Protein AF-A0A3S1X7C2-F1 (afdb_monomer)

Mean predicted aligned error: 8.12 Å

Solvent-accessible surface area (backbone atoms only — not comparable to full-atom values): 8638 Å² total; per-residue (Å²): 140,88,86,88,8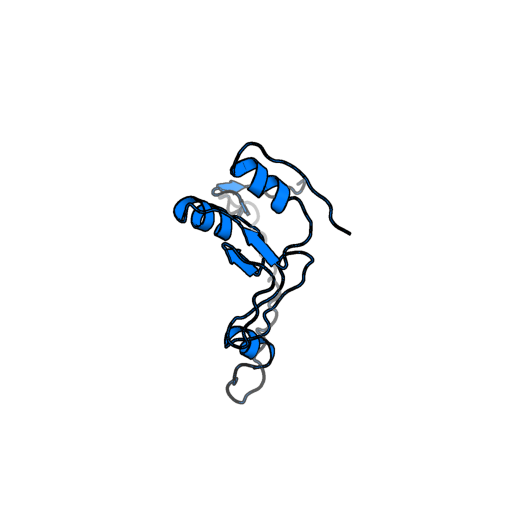2,86,70,91,50,71,67,53,44,45,51,59,74,49,72,52,71,55,14,42,70,48,64,43,80,59,94,48,63,68,59,41,64,60,49,51,81,66,45,62,40,44,34,72,34,74,72,48,74,94,82,82,52,72,70,52,53,39,35,25,26,72,76,47,43,74,69,42,46,38,28,74,67,20,49,57,78,78,54,77,83,86,68,74,94,66,81,84,82,69,81,78,86,78,73,84,72,88,72,83,79,68,83,79,68,95,63,91,80,80,84,64,45,79,58,94,92,38,79,37,76,75,91,68,87,127

pLDDT: mean 90.77, std 11.16, range [56.97, 98.44]

Radius of gyration: 25.4 Å; Cα contacts (8 Å, |Δi|>4): 135; chains: 1; bounding box: 43×71×48 Å

Structure (mmCIF, N/CA/C/O backbone):
data_AF-A0A3S1X7C2-F1
#
_entry.id   AF-A0A3S1X7C2-F1
#
loop_
_atom_site.group_PDB
_atom_site.id
_atom_site.type_symbol
_atom_site.label_atom_id
_atom_site.label_alt_id
_atom_site.label_comp_id
_atom_site.label_asym_id
_atom_site.label_entity_id
_atom_site.label_seq_id
_atom_site.pdbx_PDB_ins_code
_atom_site.Cartn_x
_atom_site.Cartn_y
_atom_site.Cartn_z
_atom_site.occupancy
_atom_site.B_iso_or_equiv
_atom_site.auth_seq_id
_atom_site.auth_comp_id
_atom_site.auth_asym_id
_atom_site.auth_atom_id
_atom_site.pdbx_PDB_model_num
ATOM 1 N N . VAL A 1 1 ? 6.022 -17.154 15.974 1.00 89.31 1 VAL A N 1
ATOM 2 C CA . VAL A 1 1 ? 5.391 -16.402 17.087 1.00 89.31 1 VAL A CA 1
ATOM 3 C C . VAL A 1 1 ? 4.288 -15.546 16.490 1.00 89.31 1 VAL A C 1
ATOM 5 O O . VAL A 1 1 ? 4.513 -15.006 15.416 1.00 89.31 1 VAL A O 1
ATOM 8 N N . LEU A 1 2 ? 3.119 -15.469 17.125 1.00 96.38 2 LEU A N 1
ATOM 9 C CA . LEU A 1 2 ? 1.991 -14.642 16.682 1.00 96.38 2 LEU A CA 1
ATOM 10 C C . LEU A 1 2 ? 1.568 -13.719 17.828 1.00 96.38 2 LEU A C 1
ATOM 12 O O . LEU A 1 2 ? 1.631 -14.125 18.987 1.00 96.38 2 LEU A O 1
ATOM 16 N N . ALA A 1 3 ? 1.140 -12.503 17.494 1.00 97.44 3 ALA A N 1
ATOM 17 C CA . ALA A 1 3 ? 0.522 -11.561 18.420 1.00 97.44 3 ALA A CA 1
ATOM 18 C C . ALA A 1 3 ? -0.906 -11.279 17.947 1.00 97.44 3 ALA A C 1
ATOM 20 O O . ALA A 1 3 ? -1.150 -11.163 16.747 1.00 97.44 3 ALA A O 1
ATOM 21 N N . THR A 1 4 ? -1.847 -11.192 18.883 1.00 97.38 4 THR A N 1
ATOM 22 C CA . THR A 1 4 ? -3.274 -11.043 18.582 1.00 97.38 4 THR A CA 1
ATOM 23 C C . THR A 1 4 ? -3.855 -9.862 19.337 1.00 97.38 4 THR A C 1
ATOM 25 O O . THR A 1 4 ? -3.572 -9.687 20.522 1.00 97.38 4 THR A O 1
ATOM 28 N N . MET A 1 5 ? -4.711 -9.094 18.671 1.00 97.62 5 MET A N 1
ATOM 29 C CA . MET A 1 5 ? -5.501 -8.017 19.261 1.00 97.62 5 MET A CA 1
ATOM 30 C C . MET A 1 5 ? -6.931 -8.110 18.733 1.00 97.62 5 MET A C 1
ATOM 32 O O . MET A 1 5 ? -7.152 -8.505 17.589 1.00 97.62 5 MET A O 1
ATOM 36 N N . THR A 1 6 ? -7.897 -7.765 19.576 1.00 98.44 6 THR A N 1
ATOM 37 C CA . THR A 1 6 ? -9.310 -7.673 19.197 1.00 98.44 6 THR A CA 1
ATOM 38 C C . THR A 1 6 ? -9.661 -6.242 18.812 1.00 98.44 6 THR A C 1
ATOM 40 O O . THR A 1 6 ? -9.052 -5.308 19.324 1.00 98.44 6 THR A O 1
ATOM 43 N N . PHE A 1 7 ? -10.697 -6.080 18.001 1.00 98.44 7 PHE A N 1
ATOM 44 C CA . PHE A 1 7 ? -11.333 -4.803 17.683 1.00 98.44 7 PHE A CA 1
ATOM 45 C C . PHE A 1 7 ? -12.854 -4.972 17.780 1.00 98.44 7 PHE A C 1
ATOM 47 O O . PHE A 1 7 ? -13.361 -6.098 17.767 1.00 98.44 7 PHE A O 1
ATOM 54 N N . ARG A 1 8 ? -13.592 -3.870 17.901 1.00 98.25 8 ARG A N 1
ATOM 55 C CA . ARG A 1 8 ? -15.053 -3.860 18.076 1.00 98.25 8 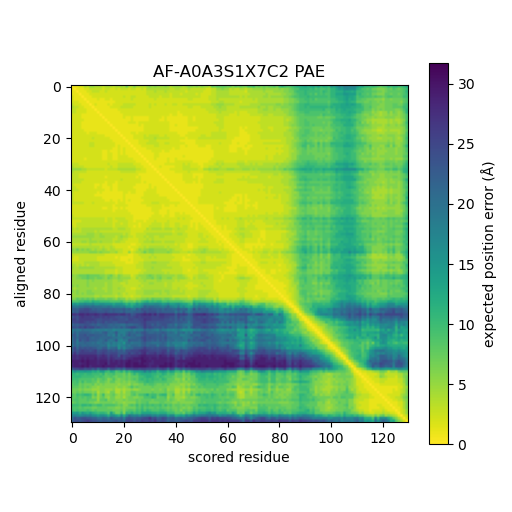ARG A CA 1
ATOM 56 C C . ARG A 1 8 ? -15.794 -3.438 16.817 1.00 98.25 8 ARG A C 1
ATOM 58 O O . ARG A 1 8 ? -16.925 -3.865 16.610 1.00 98.25 8 ARG A O 1
ATOM 65 N N . ASN A 1 9 ? -15.176 -2.594 15.999 1.00 97.50 9 ASN A N 1
ATOM 66 C CA . ASN A 1 9 ? -15.736 -2.120 14.740 1.00 97.50 9 ASN A CA 1
ATOM 67 C C . ASN A 1 9 ? -14.664 -2.059 13.644 1.00 97.50 9 ASN A C 1
ATOM 69 O O . ASN A 1 9 ? -13.469 -2.244 13.888 1.00 97.50 9 ASN A O 1
ATOM 73 N N . THR A 1 10 ? -15.123 -1.851 12.417 1.00 97.12 10 THR A N 1
ATOM 74 C CA . THR A 1 10 ? -14.287 -1.866 11.218 1.00 97.12 10 THR A CA 1
ATOM 75 C C . THR A 1 10 ? -13.275 -0.722 11.218 1.00 97.12 10 THR A C 1
ATOM 77 O O . THR A 1 10 ? -12.131 -0.906 10.805 1.00 97.12 10 THR A O 1
ATOM 80 N N . GLU A 1 11 ? -13.674 0.447 11.708 1.00 97.81 11 GLU A N 1
ATOM 81 C CA . GLU A 1 11 ? -12.850 1.652 11.764 1.00 97.81 11 GLU A CA 1
ATOM 82 C C . GLU A 1 11 ? -11.663 1.467 12.720 1.00 97.81 11 GLU A C 1
ATOM 84 O O . GLU A 1 11 ? -10.525 1.758 12.355 1.00 97.81 11 GLU A O 1
ATOM 89 N N . GLU A 1 12 ? -11.906 0.888 13.898 1.00 98.31 12 GLU A N 1
ATOM 90 C CA . GLU A 1 12 ? -10.879 0.516 14.876 1.00 98.31 12 GLU A CA 1
ATOM 91 C C . GLU A 1 12 ? -9.917 -0.526 14.291 1.00 98.31 12 GLU A C 1
ATOM 93 O O . GLU A 1 12 ? -8.706 -0.416 14.467 1.00 98.31 12 GLU A O 1
ATOM 98 N N . ALA A 1 13 ? -10.423 -1.511 13.540 1.00 98.12 13 ALA A N 1
ATOM 99 C CA . ALA A 1 13 ? -9.573 -2.499 12.875 1.00 98.12 13 ALA A CA 1
ATOM 100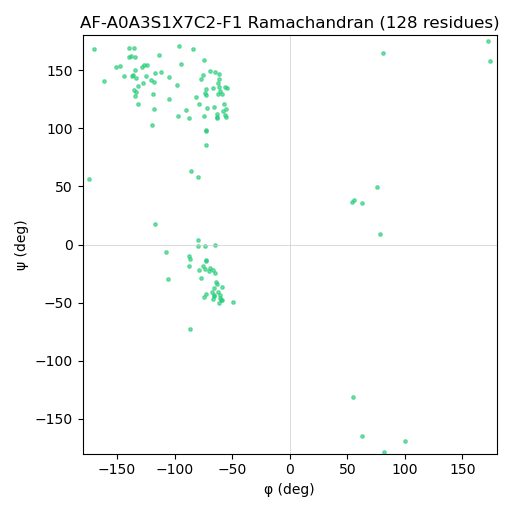 C C . ALA A 1 13 ? -8.607 -1.842 11.874 1.00 98.12 13 ALA A C 1
ATOM 102 O O . ALA A 1 13 ? -7.422 -2.182 11.836 1.00 98.12 13 ALA A O 1
ATOM 103 N N . ILE A 1 14 ? -9.104 -0.885 11.082 1.00 98.25 14 ILE A N 1
ATOM 104 C CA . ILE A 1 14 ? -8.307 -0.123 10.111 1.00 98.25 14 ILE A CA 1
ATOM 105 C C . ILE A 1 14 ? -7.279 0.754 10.832 1.00 98.25 14 ILE A C 1
ATOM 107 O O . ILE A 1 14 ? -6.123 0.813 10.405 1.00 98.25 14 ILE A O 1
ATOM 111 N N . GLU A 1 15 ? -7.673 1.427 11.914 1.00 98.38 15 GLU A N 1
ATOM 112 C CA . GLU A 1 15 ? -6.774 2.257 12.717 1.00 98.38 15 GLU A CA 1
ATOM 113 C C . GLU A 1 15 ? -5.637 1.420 13.312 1.00 98.38 15 GLU A C 1
ATOM 115 O O . GLU A 1 15 ? -4.465 1.743 13.104 1.00 98.38 15 GLU A O 1
ATOM 120 N N . LEU A 1 16 ? -5.966 0.301 13.963 1.00 98.25 16 LEU A N 1
ATOM 121 C CA . LEU A 1 16 ? -4.988 -0.616 14.550 1.00 98.25 16 LEU A CA 1
ATOM 122 C C . LEU A 1 16 ? -4.042 -1.197 13.497 1.00 98.25 16 LEU A C 1
ATOM 124 O O . LEU A 1 16 ? -2.827 -1.192 13.697 1.00 98.25 16 LEU A O 1
ATOM 128 N N . ALA A 1 17 ? -4.572 -1.653 12.359 1.00 97.94 17 ALA A N 1
ATOM 129 C CA . ALA A 1 17 ? -3.758 -2.203 11.275 1.00 97.94 17 ALA A CA 1
ATOM 130 C C . ALA A 1 17 ? -2.794 -1.163 10.680 1.00 97.94 17 ALA A C 1
ATOM 132 O O . ALA A 1 17 ? -1.676 -1.499 10.289 1.00 97.94 17 ALA A O 1
ATOM 133 N N . ASN A 1 18 ? -3.207 0.106 10.634 1.00 98.25 18 ASN A N 1
ATOM 134 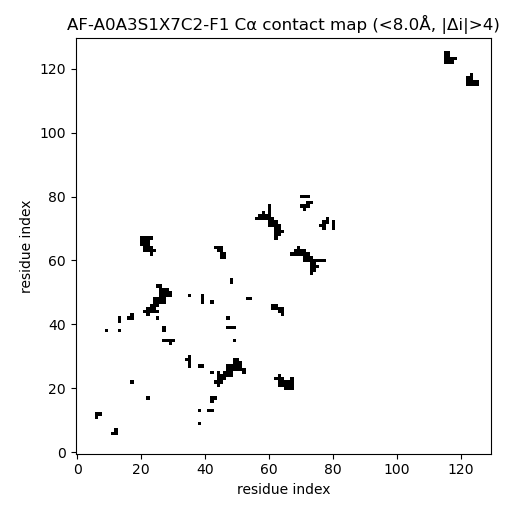C CA . ASN A 1 18 ? -2.403 1.206 10.113 1.00 98.25 18 ASN A CA 1
ATOM 135 C C . ASN A 1 18 ? -1.481 1.847 11.161 1.00 98.25 18 ASN A C 1
ATOM 137 O O . ASN A 1 18 ? -0.627 2.655 10.775 1.00 98.25 18 ASN A O 1
ATOM 141 N N . ASN A 1 19 ? -1.616 1.509 12.448 1.00 98.12 19 ASN A N 1
ATOM 142 C CA . ASN A 1 19 ? -0.804 2.044 13.542 1.00 98.12 19 ASN A CA 1
ATOM 143 C C . ASN A 1 19 ? 0.569 1.356 13.631 1.00 98.12 19 ASN A C 1
ATOM 145 O O . ASN A 1 19 ? 0.953 0.735 14.621 1.00 98.12 19 ASN A O 1
ATOM 149 N N . THR A 1 20 ? 1.314 1.439 12.537 1.00 97.94 20 THR A N 1
ATOM 150 C CA . THR A 1 20 ? 2.662 0.900 12.398 1.00 97.94 20 THR A CA 1
ATOM 151 C C . THR A 1 20 ? 3.439 1.739 11.396 1.00 97.94 20 THR A C 1
ATOM 153 O O . THR A 1 20 ? 2.877 2.341 10.483 1.00 97.94 20 THR A O 1
ATOM 156 N N . ARG A 1 21 ? 4.761 1.779 11.534 1.00 98.19 21 ARG A N 1
ATOM 157 C CA . ARG A 1 21 ? 5.630 2.457 10.560 1.00 98.19 21 ARG A CA 1
ATOM 158 C C . ARG A 1 21 ? 5.757 1.684 9.244 1.00 98.19 21 ARG A C 1
ATOM 160 O O . ARG A 1 21 ? 6.216 2.238 8.251 1.00 98.19 21 ARG A O 1
ATOM 167 N N . TYR A 1 22 ? 5.336 0.423 9.238 1.00 98.38 22 TYR A N 1
ATOM 168 C CA . TYR A 1 22 ? 5.439 -0.492 8.106 1.00 98.38 22 TYR A CA 1
ATOM 169 C C . TYR A 1 22 ? 4.150 -0.537 7.275 1.00 98.38 22 TYR A C 1
ATOM 171 O O . TYR A 1 22 ? 3.123 0.017 7.662 1.00 98.38 22 TYR A O 1
ATOM 179 N N . GLY A 1 23 ? 4.214 -1.192 6.117 1.00 97.81 23 GLY A N 1
ATOM 180 C CA . GLY A 1 23 ? 3.097 -1.308 5.183 1.00 97.81 23 GLY A CA 1
ATOM 181 C C . GLY A 1 23 ? 3.412 -2.227 4.005 1.00 97.81 23 GLY A C 1
ATOM 182 O O . GLY A 1 23 ? 3.353 -1.795 2.860 1.00 97.81 23 GLY A O 1
ATOM 183 N N . LEU A 1 24 ? 3.791 -3.482 4.258 1.00 98.00 24 LEU A N 1
ATOM 184 C CA . LEU A 1 24 ? 4.149 -4.424 3.190 1.00 98.00 24 LEU A CA 1
ATOM 185 C C . LEU A 1 24 ? 2.919 -5.152 2.635 1.00 98.00 24 LEU A C 1
ATOM 187 O O . LEU A 1 24 ? 2.456 -4.846 1.539 1.00 98.00 24 LEU A O 1
ATOM 191 N N . ALA A 1 25 ? 2.367 -6.077 3.416 1.00 98.06 25 ALA A N 1
ATOM 192 C CA . ALA A 1 25 ? 1.206 -6.868 3.043 1.00 98.06 25 ALA A CA 1
ATOM 193 C C . ALA A 1 25 ? 0.197 -6.930 4.194 1.00 98.06 25 ALA A C 1
ATOM 195 O O . ALA A 1 25 ? 0.580 -6.891 5.365 1.00 98.06 25 ALA A O 1
ATOM 196 N N . ALA A 1 26 ? -1.081 -7.048 3.854 1.00 98.25 26 ALA A N 1
ATOM 197 C CA . ALA A 1 26 ? -2.170 -7.247 4.797 1.00 98.25 26 ALA A CA 1
ATOM 198 C C . ALA A 1 26 ? -3.163 -8.291 4.275 1.00 98.25 26 ALA A C 1
ATOM 200 O O . ALA A 1 26 ? -3.200 -8.613 3.087 1.00 98.25 26 ALA A O 1
ATOM 201 N N . SER A 1 27 ? -3.982 -8.822 5.176 1.00 98.25 27 SER A N 1
ATOM 202 C CA . SER A 1 27 ? -5.000 -9.818 4.860 1.00 98.25 27 SER A CA 1
ATOM 203 C C . SER A 1 27 ? -6.302 -9.454 5.568 1.00 98.25 27 SER A C 1
ATOM 205 O O . SER A 1 27 ? -6.290 -9.112 6.751 1.00 98.25 27 SER A O 1
ATOM 207 N N . VAL A 1 28 ? -7.413 -9.502 4.836 1.00 98.12 28 VAL A N 1
ATOM 208 C CA . VAL A 1 28 ? -8.763 -9.206 5.328 1.00 98.12 28 VAL A CA 1
ATOM 209 C C . VAL A 1 28 ? -9.618 -10.452 5.166 1.00 98.12 28 VAL A C 1
ATOM 211 O O . VAL A 1 28 ? -9.680 -11.022 4.079 1.00 98.12 28 VAL A O 1
ATOM 214 N N . TRP A 1 29 ? -10.304 -10.852 6.233 1.00 98.19 29 TRP A N 1
ATOM 215 C CA . TRP A 1 29 ? -11.184 -12.019 6.240 1.00 98.19 29 TRP A CA 1
ATOM 216 C C . TRP A 1 29 ? -12.615 -11.587 6.535 1.00 98.19 29 TRP A C 1
ATOM 218 O O . TRP A 1 29 ? -12.900 -11.041 7.600 1.00 98.19 29 TRP A O 1
ATOM 228 N N . SER A 1 30 ? -13.512 -11.802 5.578 1.00 98.00 30 SER A N 1
ATOM 229 C CA . SER A 1 30 ? -14.946 -11.572 5.733 1.00 98.00 30 SER A CA 1
ATOM 230 C C . SER A 1 30 ? -15.721 -12.332 4.661 1.00 98.00 30 SER A C 1
ATOM 232 O O . SER A 1 30 ? -15.331 -12.348 3.494 1.00 98.00 30 SER A O 1
ATOM 234 N N . GLU A 1 31 ? -16.861 -12.908 5.034 1.00 98.12 31 GLU A N 1
ATOM 235 C CA . GLU A 1 31 ? -17.815 -13.477 4.072 1.00 98.12 31 GLU A CA 1
ATOM 236 C C . GLU A 1 31 ? -18.616 -12.387 3.339 1.00 98.12 31 GLU A C 1
ATOM 238 O O . GLU A 1 31 ? -19.174 -12.626 2.269 1.00 98.12 31 GLU A O 1
ATOM 243 N N . ASN A 1 32 ? -18.650 -11.164 3.880 1.00 98.00 32 ASN A N 1
ATOM 244 C CA . ASN A 1 32 ? -19.305 -10.035 3.237 1.00 98.00 32 ASN A CA 1
ATOM 245 C C . ASN A 1 32 ? -18.329 -9.322 2.292 1.00 98.00 32 ASN A C 1
ATOM 247 O O . ASN A 1 32 ? -17.427 -8.600 2.723 1.00 98.00 32 ASN A O 1
ATOM 251 N N . VAL A 1 33 ? -18.564 -9.477 0.989 1.00 95.00 33 VAL A N 1
ATOM 252 C CA . VAL A 1 33 ? -17.741 -8.865 -0.064 1.00 95.00 33 VAL A CA 1
ATOM 253 C C . VAL A 1 33 ? -17.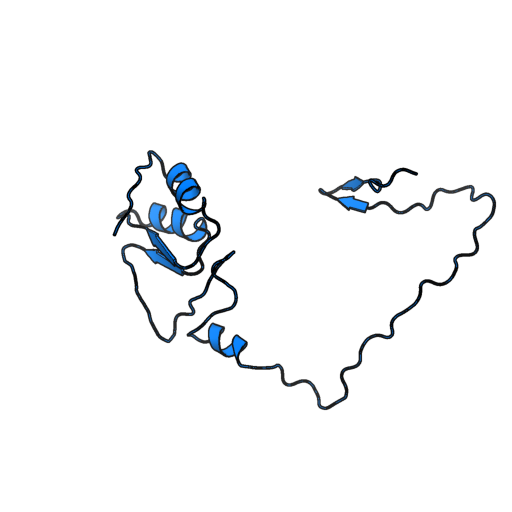681 -7.338 0.029 1.00 95.00 33 VAL A C 1
ATOM 255 O O . VAL A 1 33 ? -16.618 -6.759 -0.184 1.00 95.00 33 VAL A O 1
ATOM 258 N N . ASN A 1 34 ? -18.778 -6.676 0.411 1.00 97.75 34 ASN A N 1
ATOM 259 C CA . ASN A 1 34 ? -18.803 -5.219 0.539 1.00 97.75 34 ASN A CA 1
ATOM 260 C C . ASN A 1 34 ? -17.907 -4.764 1.687 1.00 97.75 34 ASN A C 1
ATOM 262 O O . ASN A 1 34 ? -17.178 -3.790 1.542 1.00 97.75 34 ASN A O 1
ATOM 266 N N . LEU A 1 35 ? -17.924 -5.490 2.808 1.00 97.88 35 LEU A N 1
ATOM 267 C CA . LEU A 1 35 ? -17.075 -5.175 3.951 1.00 97.88 35 LEU A CA 1
ATOM 268 C C . LEU A 1 35 ? -15.597 -5.394 3.614 1.00 97.88 35 LEU A C 1
ATOM 270 O O . LEU A 1 35 ? -14.775 -4.513 3.862 1.00 97.88 35 LEU A O 1
ATOM 274 N N . ALA A 1 36 ? -15.261 -6.529 2.998 1.00 98.00 36 ALA A N 1
ATOM 275 C CA . ALA A 1 36 ? -13.886 -6.823 2.605 1.00 98.00 36 ALA A CA 1
ATOM 276 C C . ALA A 1 36 ? -13.326 -5.769 1.634 1.00 98.00 36 ALA A C 1
ATOM 278 O O . ALA A 1 36 ? -12.236 -5.239 1.857 1.00 98.00 36 ALA A O 1
ATOM 279 N N . LEU A 1 37 ? -14.092 -5.419 0.596 1.00 97.19 37 LEU A N 1
ATOM 280 C CA . LEU A 1 37 ? -13.697 -4.415 -0.396 1.00 97.19 37 LEU A CA 1
ATOM 281 C C . LEU A 1 37 ? -13.767 -2.978 0.137 1.00 97.19 37 LEU A C 1
ATOM 283 O O . LEU A 1 37 ? -13.086 -2.110 -0.398 1.00 97.19 37 LEU A O 1
ATOM 287 N N . HIS A 1 38 ? -14.538 -2.717 1.195 1.00 97.12 38 HIS A N 1
ATOM 288 C CA . HIS A 1 38 ? -14.519 -1.437 1.899 1.00 97.12 38 HIS A CA 1
ATOM 289 C C . HIS A 1 38 ? -13.239 -1.269 2.729 1.00 97.12 38 HIS A C 1
ATOM 291 O O . HIS A 1 38 ? -12.636 -0.197 2.720 1.00 97.12 38 HIS A O 1
ATOM 297 N N . VAL A 1 39 ? -12.800 -2.324 3.422 1.00 98.19 39 VAL A N 1
ATOM 298 C CA . VAL A 1 39 ? -11.605 -2.300 4.283 1.00 98.19 39 VAL A CA 1
ATOM 299 C C . VAL A 1 39 ? -10.315 -2.302 3.469 1.00 98.19 39 VAL A C 1
ATOM 301 O O . VAL A 1 39 ? -9.410 -1.521 3.760 1.00 98.19 39 VAL A O 1
ATOM 304 N N . ALA A 1 40 ? -10.226 -3.150 2.441 1.00 98.06 40 ALA A N 1
ATOM 305 C CA . ALA A 1 40 ? -8.999 -3.360 1.676 1.00 98.06 40 ALA A CA 1
ATOM 306 C C . ALA A 1 40 ? -8.293 -2.067 1.198 1.00 98.06 40 ALA A C 1
ATOM 308 O O . ALA A 1 40 ? -7.101 -1.930 1.473 1.00 98.06 40 ALA A O 1
ATOM 309 N N . PRO A 1 41 ? -8.966 -1.082 0.564 1.00 97.81 41 PRO A N 1
ATOM 310 C CA . PRO A 1 41 ? -8.313 0.149 0.104 1.00 97.81 41 PRO A CA 1
ATOM 311 C C . PRO A 1 41 ? -7.923 1.116 1.235 1.00 97.81 41 PRO A C 1
ATOM 313 O O . PRO A 1 41 ? -7.174 2.070 1.008 1.00 97.81 41 PRO A O 1
ATOM 316 N N . GLN A 1 42 ? -8.434 0.916 2.452 1.00 98.25 42 GLN A N 1
ATOM 317 C CA . GLN A 1 42 ? -8.137 1.773 3.603 1.00 98.25 42 GLN A CA 1
ATOM 318 C C . GLN A 1 42 ? -6.877 1.326 4.357 1.00 98.25 42 GLN A C 1
ATOM 320 O O . GLN A 1 42 ? -6.265 2.131 5.070 1.00 98.25 42 GLN A O 1
ATOM 325 N N . LEU A 1 43 ? -6.446 0.079 4.161 1.00 98.12 43 LEU A N 1
ATOM 326 C CA . LEU A 1 43 ? -5.193 -0.439 4.701 1.00 98.12 43 LEU A CA 1
ATOM 327 C C . LEU A 1 43 ? -3.996 0.156 3.948 1.00 98.12 43 LEU A C 1
ATOM 329 O O . LEU A 1 43 ? -3.919 0.127 2.721 1.00 98.12 43 LEU A O 1
ATOM 333 N N . LYS A 1 44 ? -3.032 0.705 4.687 1.00 97.94 44 LYS A N 1
ATOM 334 C CA . LYS A 1 44 ? -1.809 1.318 4.152 1.00 97.94 44 LYS A CA 1
ATOM 335 C C . LYS A 1 44 ? -0.731 0.257 3.939 1.00 97.94 44 LYS A C 1
ATOM 337 O O . LYS A 1 44 ? 0.323 0.296 4.567 1.00 97.94 44 LYS A O 1
ATOM 342 N N . ALA A 1 45 ? -1.019 -0.683 3.045 1.00 98.19 45 ALA A N 1
ATOM 343 C CA . ALA A 1 45 ? -0.120 -1.757 2.640 1.00 98.19 45 ALA A CA 1
ATOM 344 C C . ALA A 1 45 ? 0.041 -1.781 1.116 1.00 98.19 45 ALA A C 1
ATOM 346 O O . ALA A 1 45 ? -0.837 -1.325 0.383 1.00 98.19 45 ALA A O 1
ATOM 347 N N . GLY A 1 46 ? 1.163 -2.308 0.628 1.00 97.06 46 GLY A N 1
ATOM 348 C CA . GLY A 1 46 ? 1.373 -2.453 -0.809 1.00 97.06 46 GLY A CA 1
ATOM 349 C C . GLY A 1 46 ? 0.648 -3.646 -1.432 1.00 97.06 46 GLY A C 1
ATOM 350 O O . GLY A 1 46 ? 0.373 -3.606 -2.629 1.00 97.06 46 GLY A O 1
ATOM 351 N N . VAL A 1 47 ? 0.299 -4.657 -0.630 1.00 97.88 47 VAL A N 1
ATOM 352 C CA . VAL A 1 47 ? -0.518 -5.814 -1.029 1.00 97.88 47 VAL A CA 1
ATOM 353 C C . VAL A 1 47 ? -1.616 -6.053 0.004 1.00 97.88 47 VAL A C 1
ATOM 355 O O . VAL A 1 47 ? -1.356 -6.030 1.206 1.00 97.88 47 VAL A O 1
ATOM 358 N N . VAL A 1 48 ? -2.840 -6.320 -0.452 1.00 98.19 48 VAL A N 1
ATOM 359 C CA . VAL A 1 48 ? -3.951 -6.725 0.416 1.00 98.19 48 VAL A CA 1
ATOM 360 C C . VAL A 1 48 ? -4.632 -7.952 -0.173 1.00 98.19 48 VAL A C 1
ATOM 362 O O . VAL A 1 48 ? -5.143 -7.903 -1.290 1.00 98.19 48 VAL A O 1
ATOM 365 N N . TRP A 1 49 ? -4.658 -9.045 0.586 1.00 98.31 49 TRP A N 1
ATOM 366 C CA . TRP A 1 49 ? -5.375 -10.263 0.214 1.00 98.31 49 TRP A CA 1
ATOM 367 C C . TRP A 1 49 ? -6.741 -10.318 0.897 1.00 98.31 49 TRP A C 1
ATOM 369 O O . TRP A 1 49 ? -6.860 -10.029 2.087 1.00 98.31 49 TRP A O 1
ATOM 379 N N . VAL A 1 50 ? -7.768 -10.727 0.157 1.00 98.00 50 VAL A N 1
ATOM 380 C CA . VAL A 1 50 ? -9.115 -10.960 0.694 1.00 98.00 50 VAL A CA 1
ATOM 381 C C . VAL A 1 50 ? -9.343 -12.462 0.810 1.00 98.00 50 VAL A C 1
ATOM 383 O O . VAL A 1 50 ? -9.189 -13.179 -0.175 1.00 98.00 50 VAL A O 1
ATOM 386 N N . ASN A 1 51 ? -9.712 -12.930 2.004 1.00 97.94 51 ASN A N 1
ATOM 387 C CA . ASN A 1 51 ? -9.971 -14.339 2.327 1.00 97.94 51 ASN A CA 1
ATOM 388 C C . ASN A 1 51 ? -8.804 -15.279 1.971 1.00 97.94 51 ASN A C 1
ATOM 390 O O . ASN A 1 51 ? -8.994 -16.413 1.534 1.00 97.94 51 ASN A O 1
ATOM 394 N N . GLY A 1 52 ? -7.582 -14.787 2.166 1.00 97.81 52 GLY A N 1
ATOM 395 C CA . GLY A 1 52 ? -6.342 -15.505 1.905 1.00 97.81 52 GLY A CA 1
ATOM 396 C C . GLY A 1 52 ? -5.140 -14.746 2.456 1.00 97.81 52 GLY A C 1
ATOM 397 O O . GLY A 1 52 ? -5.247 -13.584 2.847 1.00 97.81 52 GLY A O 1
ATOM 398 N N . THR A 1 53 ? -3.981 -15.395 2.505 1.00 98.06 53 THR A N 1
ATOM 399 C CA . THR A 1 53 ? -2.709 -14.761 2.877 1.00 98.06 53 THR A CA 1
ATOM 400 C C . THR A 1 53 ? -1.560 -15.413 2.114 1.00 98.06 53 THR A C 1
ATOM 402 O O . THR A 1 53 ? -1.668 -16.579 1.735 1.00 98.06 53 THR A O 1
ATOM 405 N N . ASN A 1 54 ? -0.470 -14.677 1.885 1.00 97.25 54 ASN A N 1
ATOM 406 C CA . ASN A 1 54 ? 0.734 -15.151 1.189 1.00 97.25 54 ASN A CA 1
ATOM 407 C C . ASN A 1 54 ? 0.471 -15.712 -0.220 1.00 97.25 54 ASN A C 1
ATOM 409 O O . ASN A 1 54 ? 1.080 -16.699 -0.630 1.00 97.25 54 ASN A O 1
ATOM 413 N N . MET A 1 55 ? -0.438 -15.083 -0.968 1.00 97.50 55 MET A N 1
ATOM 414 C CA . MET A 1 55 ? -0.715 -15.449 -2.357 1.00 97.50 55 MET A CA 1
ATOM 415 C C . MET A 1 55 ? 0.203 -14.648 -3.282 1.00 97.50 55 MET A C 1
ATOM 417 O O . MET A 1 55 ? 0.102 -13.421 -3.339 1.00 97.50 55 MET A O 1
ATOM 421 N N . PHE A 1 56 ? 1.080 -15.346 -4.001 1.00 96.12 56 PHE A N 1
ATOM 422 C CA . PHE A 1 56 ? 2.045 -14.754 -4.924 1.00 96.12 56 PHE A CA 1
ATOM 423 C C . PHE A 1 56 ? 1.828 -15.275 -6.338 1.00 96.12 56 PHE A C 1
ATOM 425 O O . PHE A 1 56 ? 1.561 -16.459 -6.536 1.00 96.12 56 PHE A O 1
ATOM 432 N N . ASP A 1 57 ? 1.987 -14.385 -7.309 1.00 97.25 57 ASP A N 1
ATOM 433 C CA . ASP A 1 57 ? 1.993 -14.713 -8.726 1.00 97.25 57 ASP A CA 1
ATOM 434 C C . ASP A 1 57 ? 3.006 -13.820 -9.447 1.00 97.25 57 ASP A C 1
ATOM 436 O O . ASP A 1 57 ? 3.176 -12.654 -9.088 1.00 97.25 57 ASP A O 1
ATOM 440 N N . ALA A 1 58 ? 3.677 -14.361 -10.464 1.00 96.06 58 ALA A N 1
ATOM 441 C CA . ALA A 1 58 ? 4.718 -13.637 -11.188 1.00 96.06 58 ALA A CA 1
ATOM 442 C C . ALA A 1 58 ? 4.177 -12.414 -11.949 1.00 96.06 58 ALA A C 1
ATOM 444 O O . ALA A 1 58 ? 4.940 -11.483 -12.213 1.00 96.06 58 ALA A O 1
ATOM 445 N N . ALA A 1 59 ? 2.887 -12.394 -12.299 1.00 96.62 59 ALA A N 1
ATOM 446 C CA . ALA A 1 59 ? 2.249 -11.270 -12.975 1.00 96.62 59 ALA A CA 1
ATOM 447 C C . ALA A 1 59 ? 1.724 -10.194 -12.006 1.00 96.62 59 ALA A C 1
ATOM 449 O O . ALA A 1 59 ? 1.392 -9.096 -12.453 1.00 96.62 59 ALA A O 1
ATOM 450 N N . CYS A 1 60 ? 1.664 -10.471 -10.701 1.00 96.00 60 CYS A N 1
ATOM 451 C CA . CYS A 1 60 ? 1.155 -9.544 -9.694 1.00 96.00 60 CYS A CA 1
ATOM 452 C C . CYS A 1 60 ? 2.303 -8.788 -9.017 1.00 96.00 60 CYS A C 1
ATOM 454 O O . CYS A 1 60 ? 3.055 -9.360 -8.229 1.00 96.00 60 CYS A O 1
ATOM 456 N N . GLY A 1 61 ? 2.404 -7.485 -9.284 1.00 94.81 61 GLY A N 1
ATOM 457 C CA . GLY A 1 61 ? 3.383 -6.625 -8.627 1.00 94.81 61 GLY A CA 1
ATOM 458 C C . GLY A 1 61 ? 3.179 -6.543 -7.106 1.00 94.81 61 GLY A C 1
ATOM 459 O O . GLY A 1 61 ? 2.081 -6.229 -6.644 1.00 94.81 61 GLY A O 1
ATOM 460 N N . PHE A 1 62 ? 4.233 -6.755 -6.317 1.00 97.12 62 PHE A N 1
ATOM 461 C CA . PHE A 1 62 ? 4.239 -6.570 -4.860 1.00 97.12 62 PHE A CA 1
ATOM 462 C C . PHE A 1 62 ? 5.341 -5.592 -4.435 1.00 97.12 62 PHE A C 1
ATOM 464 O O . PHE A 1 62 ? 6.323 -5.392 -5.139 1.00 97.12 62 PHE A O 1
ATOM 471 N N . GLY A 1 63 ? 5.179 -4.930 -3.291 1.00 96.62 63 GLY A N 1
ATOM 472 C CA . GLY A 1 63 ? 6.180 -3.997 -2.771 1.00 96.62 63 GLY A CA 1
ATOM 473 C C . GLY A 1 63 ? 5.682 -3.237 -1.551 1.00 96.62 63 GLY A C 1
ATOM 474 O O . GLY A 1 63 ? 4.534 -3.389 -1.143 1.00 96.62 63 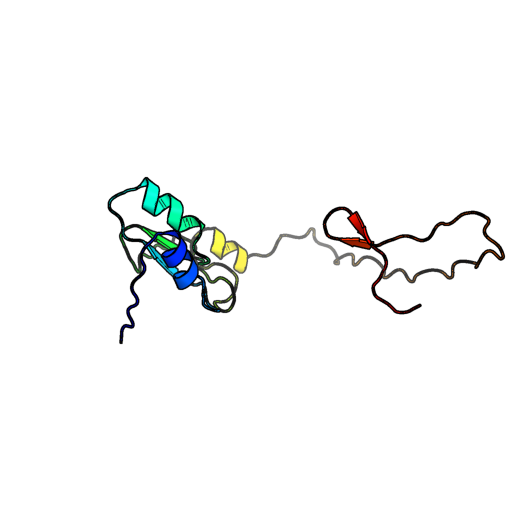GLY A O 1
ATOM 475 N N . GLY A 1 64 ? 6.558 -2.442 -0.945 1.00 95.50 64 GLY A N 1
ATOM 476 C CA . GLY A 1 64 ? 6.292 -1.781 0.329 1.00 95.50 64 GLY A CA 1
ATOM 477 C C . GLY A 1 64 ? 5.517 -0.466 0.237 1.00 95.50 64 GLY A C 1
ATOM 478 O O . GLY A 1 64 ? 5.341 0.131 -0.830 1.00 95.50 64 GLY A O 1
ATOM 479 N N . TYR A 1 65 ? 5.076 -0.026 1.412 1.00 92.50 65 TYR A N 1
ATOM 480 C CA . TYR A 1 65 ? 4.623 1.317 1.754 1.00 92.50 65 TYR A CA 1
ATOM 481 C C . TYR A 1 65 ? 5.393 1.774 3.008 1.00 92.50 65 TYR A C 1
ATOM 483 O O . TYR A 1 65 ? 5.773 0.944 3.840 1.00 92.50 65 TYR A O 1
ATOM 491 N N . ARG A 1 66 ? 5.578 3.089 3.194 1.00 96.69 66 ARG A N 1
ATOM 492 C CA . ARG A 1 66 ? 6.262 3.677 4.369 1.00 96.69 66 ARG A CA 1
ATOM 493 C C . ARG A 1 66 ? 7.677 3.102 4.573 1.00 96.69 66 ARG A C 1
ATOM 495 O O . ARG A 1 66 ? 8.454 3.042 3.627 1.00 96.69 66 ARG A O 1
ATOM 502 N N . GLU A 1 67 ? 8.019 2.672 5.788 1.00 98.12 67 GLU A N 1
ATOM 503 C CA . GLU A 1 67 ? 9.330 2.090 6.105 1.00 98.12 67 GLU A CA 1
ATOM 504 C C . GLU A 1 67 ? 9.510 0.666 5.552 1.00 98.12 67 GLU A C 1
ATOM 506 O O . GLU A 1 67 ? 10.583 0.088 5.696 1.00 98.12 67 GLU A O 1
ATOM 511 N N . SER A 1 68 ? 8.501 0.085 4.889 1.00 98.00 68 SER A N 1
ATOM 512 C CA . SER A 1 68 ? 8.655 -1.186 4.163 1.00 98.00 68 SER A CA 1
ATOM 513 C C . SER A 1 68 ? 9.317 -1.030 2.788 1.00 98.00 68 SER A C 1
ATOM 515 O O . SER A 1 68 ? 9.427 -2.016 2.064 1.00 98.00 68 SER A O 1
ATOM 517 N N . GLY A 1 69 ? 9.755 0.179 2.428 1.00 97.38 69 GLY A N 1
ATOM 518 C CA . GLY A 1 69 ? 1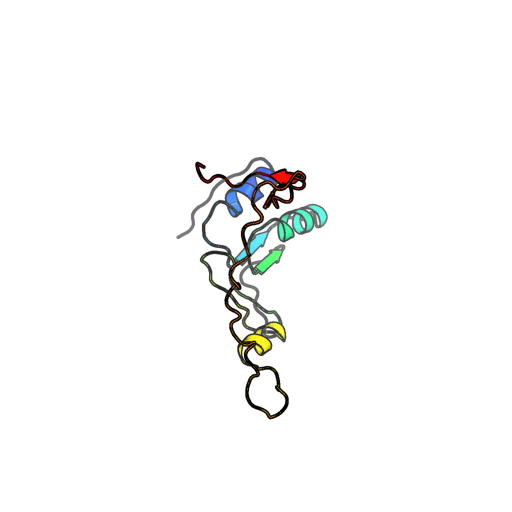0.490 0.457 1.196 1.00 97.38 69 GLY A CA 1
ATOM 519 C C . GLY A 1 69 ? 9.625 1.042 0.081 1.00 97.38 69 GLY A C 1
ATOM 520 O O . GLY A 1 69 ? 8.486 1.460 0.296 1.00 97.38 69 GLY A O 1
ATOM 521 N N . PHE A 1 70 ? 10.204 1.089 -1.115 1.00 96.62 70 PHE A N 1
ATOM 522 C CA . PHE A 1 70 ? 9.628 1.680 -2.321 1.00 96.62 70 PHE A CA 1
ATOM 523 C C . PHE A 1 70 ? 9.829 0.755 -3.527 1.00 96.62 70 PHE A C 1
ATOM 525 O O . PHE A 1 70 ? 10.568 -0.224 -3.450 1.00 96.62 70 PHE A O 1
ATOM 532 N N . GLY A 1 71 ? 9.152 1.077 -4.628 1.00 96.00 71 GLY A N 1
ATOM 533 C CA . GLY A 1 71 ? 9.149 0.277 -5.849 1.00 96.00 71 GLY A CA 1
ATOM 534 C C . GLY A 1 71 ? 8.180 -0.907 -5.813 1.00 96.00 71 GLY A C 1
ATOM 535 O O . GLY A 1 71 ? 7.412 -1.107 -4.854 1.00 96.00 71 GLY A O 1
ATOM 536 N N . ARG A 1 72 ? 8.177 -1.668 -6.906 1.00 96.69 72 ARG A N 1
ATOM 537 C CA . ARG A 1 72 ? 7.415 -2.912 -7.066 1.00 96.69 72 ARG A CA 1
ATOM 538 C C . ARG A 1 72 ? 8.278 -3.977 -7.734 1.00 96.69 72 ARG A C 1
ATOM 540 O O . ARG A 1 72 ? 9.061 -3.667 -8.620 1.00 96.69 72 ARG A O 1
ATOM 547 N N . GLU A 1 73 ? 8.085 -5.227 -7.345 1.00 96.38 73 GLU A N 1
ATOM 548 C CA . GLU A 1 73 ? 8.658 -6.405 -7.997 1.00 96.38 73 GLU A CA 1
ATOM 549 C C . GLU A 1 73 ? 7.540 -7.287 -8.551 1.00 96.38 73 GLU A C 1
ATOM 551 O O . GLU A 1 73 ? 6.460 -7.361 -7.968 1.00 96.38 73 GLU A O 1
ATOM 556 N N . GLY A 1 74 ? 7.798 -7.971 -9.667 1.00 94.69 74 GLY A N 1
ATOM 557 C CA . GLY A 1 74 ? 6.791 -8.777 -10.361 1.00 94.69 74 GLY A CA 1
ATOM 558 C C . GLY A 1 74 ? 5.860 -7.957 -11.257 1.00 94.69 74 GLY A C 1
ATOM 559 O O . GLY A 1 74 ? 5.797 -6.725 -11.192 1.00 94.69 74 GLY A O 1
ATOM 560 N N . GLY A 1 75 ? 5.150 -8.659 -12.135 1.00 95.56 75 GLY A N 1
ATOM 561 C CA . GLY A 1 75 ? 4.258 -8.048 -13.109 1.00 95.56 75 GLY A CA 1
ATOM 562 C C . GLY A 1 75 ? 4.968 -7.147 -14.112 1.00 95.56 75 GLY A C 1
ATOM 563 O O . GLY A 1 75 ? 6.190 -7.159 -14.287 1.00 95.56 75 GLY A O 1
ATOM 564 N N . ARG A 1 76 ? 4.163 -6.343 -14.800 1.00 94.75 76 ARG A N 1
ATOM 565 C CA . ARG A 1 76 ? 4.669 -5.310 -15.708 1.00 94.75 76 ARG A CA 1
ATOM 566 C C . ARG A 1 76 ? 5.169 -4.099 -14.923 1.00 94.75 76 ARG A C 1
ATOM 568 O O . ARG A 1 76 ? 6.074 -3.406 -15.375 1.00 94.75 76 ARG A O 1
ATOM 575 N N . GLU A 1 77 ? 4.592 -3.867 -13.752 1.00 94.25 77 GLU A N 1
ATOM 576 C CA . GLU A 1 77 ? 4.925 -2.798 -12.820 1.00 94.25 77 GLU A CA 1
ATOM 577 C C . GLU A 1 77 ? 6.390 -2.895 -12.393 1.00 94.25 77 GLU A C 1
ATOM 579 O O . GLU A 1 77 ? 7.115 -1.909 -12.501 1.00 94.25 77 GLU A O 1
ATOM 584 N N . GLY A 1 78 ? 6.855 -4.088 -12.009 1.00 95.50 78 GLY A N 1
ATOM 585 C CA . GLY A 1 78 ? 8.243 -4.286 -11.598 1.00 95.50 78 GLY A CA 1
ATOM 586 C C . GLY A 1 78 ? 9.265 -4.172 -12.728 1.00 95.50 78 GLY A C 1
ATOM 587 O O . GLY A 1 78 ? 10.428 -3.883 -12.471 1.00 95.50 78 GLY A O 1
ATOM 588 N N . MET A 1 79 ? 8.859 -4.312 -13.996 1.00 94.69 79 MET A N 1
ATOM 589 C CA . MET A 1 79 ? 9.776 -4.075 -15.121 1.00 94.69 79 MET A CA 1
ATOM 590 C C . MET A 1 79 ? 10.233 -2.615 -15.179 1.00 94.69 79 MET A C 1
ATOM 592 O O . MET A 1 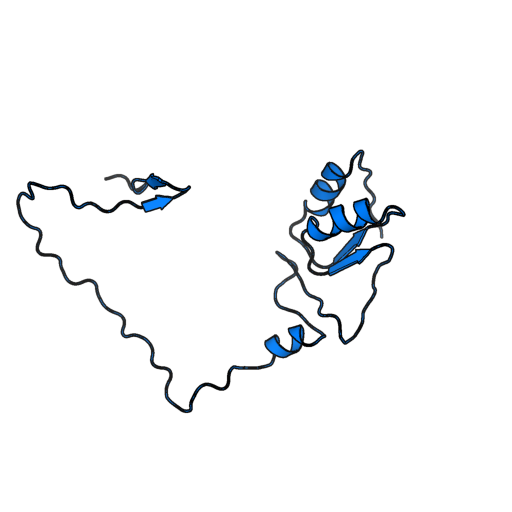79 ? 11.366 -2.349 -15.575 1.00 94.69 79 MET A O 1
ATOM 596 N N . PHE A 1 80 ? 9.384 -1.665 -14.776 1.00 92.50 80 PHE A N 1
ATOM 597 C CA . PHE A 1 80 ? 9.732 -0.244 -14.810 1.00 92.50 80 PHE A CA 1
ATOM 598 C C . PHE A 1 80 ? 10.850 0.129 -13.831 1.00 92.50 80 PHE A C 1
ATOM 600 O O . PHE A 1 80 ? 11.542 1.108 -14.086 1.00 92.50 80 PHE A O 1
ATOM 607 N N . GLU A 1 81 ? 11.089 -0.667 -12.786 1.00 93.88 81 GLU A N 1
ATOM 608 C CA . GLU A 1 81 ? 12.224 -0.468 -11.871 1.00 93.88 81 GLU A CA 1
ATOM 609 C C . GLU A 1 81 ? 13.578 -0.779 -12.535 1.00 93.88 81 GLU A C 1
ATOM 611 O O . GLU A 1 81 ? 14.614 -0.257 -12.126 1.00 93.88 81 GLU A O 1
ATOM 616 N N . TYR A 1 82 ? 13.585 -1.597 -13.594 1.00 94.50 82 TYR A N 1
ATOM 617 C CA . TYR A 1 82 ? 14.801 -2.023 -14.300 1.00 94.50 82 TYR A CA 1
ATOM 618 C C . TYR A 1 82 ? 14.978 -1.378 -15.679 1.00 94.50 82 TYR A C 1
ATOM 620 O O . TYR A 1 82 ? 16.011 -1.566 -16.328 1.00 94.50 82 TYR A O 1
ATOM 628 N N . LEU A 1 83 ? 13.983 -0.630 -16.156 1.00 91.75 83 LEU A N 1
ATOM 629 C CA . LEU A 1 83 ? 14.003 0.015 -17.465 1.00 91.75 83 LEU A CA 1
ATOM 630 C C . LEU A 1 83 ? 14.262 1.516 -17.327 1.00 91.75 83 LEU A C 1
ATOM 632 O O . LEU A 1 83 ? 13.762 2.178 -16.427 1.00 91.75 83 LEU A O 1
ATOM 636 N N . THR A 1 84 ? 15.001 2.076 -18.282 1.00 84.56 84 THR A N 1
ATOM 637 C CA . THR A 1 84 ? 15.175 3.527 -18.417 1.00 84.56 84 THR A CA 1
ATOM 638 C C . THR A 1 84 ? 14.486 4.028 -19.679 1.00 84.56 84 THR A C 1
ATOM 640 O O . THR A 1 84 ? 14.390 3.309 -20.680 1.00 84.56 84 THR A O 1
ATOM 643 N N . ALA A 1 85 ? 13.991 5.267 -19.649 1.00 79.00 85 ALA A N 1
ATOM 644 C CA . ALA A 1 85 ? 13.399 5.884 -20.825 1.00 79.00 85 ALA A CA 1
ATOM 645 C C . ALA A 1 85 ? 14.452 6.001 -21.936 1.00 79.00 85 ALA A C 1
ATOM 647 O O . ALA A 1 85 ? 15.583 6.433 -21.705 1.00 79.00 85 ALA A O 1
ATOM 648 N N . LYS A 1 86 ? 14.068 5.658 -23.169 1.00 74.19 86 LYS A N 1
ATOM 649 C CA . LYS A 1 86 ? 14.914 5.888 -24.341 1.00 74.19 86 LYS A CA 1
ATOM 650 C C . LYS A 1 86 ? 14.915 7.388 -24.646 1.00 74.19 86 LYS A C 1
ATOM 652 O O . LYS A 1 86 ? 14.084 7.870 -25.411 1.00 74.19 86 LYS A O 1
ATOM 657 N N . LEU A 1 87 ? 15.804 8.131 -23.990 1.00 71.75 87 LEU A N 1
ATOM 658 C CA . LEU A 1 87 ? 16.016 9.548 -24.278 1.00 71.75 87 LEU A CA 1
ATOM 659 C C . LEU A 1 87 ? 16.497 9.705 -25.733 1.00 71.75 87 LEU A C 1
ATOM 661 O O . LEU A 1 87 ? 17.261 8.856 -26.210 1.00 71.75 87 LEU A O 1
ATOM 665 N N . PRO A 1 88 ? 16.067 10.755 -26.460 1.00 72.44 88 PRO A N 1
ATOM 666 C CA . PRO A 1 88 ? 16.671 11.078 -27.746 1.00 72.44 88 PRO A CA 1
ATOM 667 C C . PRO A 1 88 ? 18.184 11.235 -27.550 1.00 72.44 88 PRO A C 1
ATOM 669 O O . PRO A 1 88 ? 18.621 11.838 -26.571 1.00 72.44 88 PRO A O 1
ATOM 672 N N . LEU A 1 89 ? 18.978 10.645 -28.451 1.00 64.75 89 LEU A N 1
ATOM 673 C CA . LEU A 1 89 ? 20.438 10.714 -28.395 1.00 64.75 89 LEU A CA 1
ATOM 674 C C . LEU A 1 89 ? 20.878 12.185 -28.365 1.00 64.75 89 LEU A C 1
ATOM 676 O O . LEU A 1 89 ? 20.741 12.901 -29.353 1.00 64.75 89 LEU A O 1
ATOM 680 N N . GLY A 1 90 ? 21.393 12.626 -27.222 1.00 69.75 90 GLY A N 1
ATOM 681 C CA . GLY A 1 90 ? 21.875 13.983 -27.013 1.00 69.75 90 GLY A CA 1
ATOM 682 C C . GLY A 1 90 ? 22.270 14.214 -25.553 1.00 69.75 90 GLY A C 1
ATOM 683 O O . GLY A 1 90 ? 21.828 13.475 -24.669 1.00 69.75 90 GLY A O 1
ATOM 684 N N . PRO A 1 91 ? 23.127 15.205 -25.271 1.00 73.69 91 PRO A N 1
ATOM 685 C CA . PRO A 1 91 ? 23.456 15.567 -23.899 1.00 73.69 91 PRO A CA 1
ATOM 686 C C . PRO A 1 91 ? 22.195 16.042 -23.166 1.00 73.69 91 PRO A C 1
ATOM 688 O O . PRO A 1 91 ? 21.386 16.785 -23.719 1.00 73.69 91 PRO A O 1
ATOM 691 N N . VAL A 1 92 ? 22.035 15.626 -21.906 1.00 72.38 92 VAL A N 1
ATOM 692 C CA . VAL A 1 92 ? 20.963 16.114 -21.027 1.00 72.38 92 VAL A CA 1
ATOM 693 C C . VAL A 1 92 ? 21.066 17.637 -20.938 1.00 72.38 92 VAL A C 1
ATOM 695 O O . VAL A 1 92 ? 22.017 18.161 -20.354 1.00 72.38 92 VAL A O 1
ATOM 698 N N . ILE A 1 93 ? 20.093 18.352 -21.508 1.00 77.56 93 ILE A N 1
ATOM 699 C CA . ILE A 1 93 ? 20.000 19.807 -21.378 1.00 77.56 93 ILE A CA 1
ATOM 700 C C . ILE A 1 93 ? 19.546 20.094 -19.950 1.00 77.56 93 ILE A C 1
ATOM 702 O O . ILE A 1 93 ? 18.364 20.005 -19.621 1.00 77.56 93 ILE A O 1
ATOM 706 N N . LYS A 1 94 ? 20.501 20.403 -19.075 1.00 79.56 94 LYS A N 1
ATOM 707 C CA . LYS A 1 94 ? 20.185 20.951 -17.759 1.00 79.56 94 LYS A CA 1
ATOM 708 C C . LYS A 1 94 ? 19.754 22.406 -17.955 1.00 79.56 94 LYS A C 1
ATOM 710 O O . LYS A 1 94 ? 20.475 23.138 -18.637 1.00 79.56 94 LYS A O 1
ATOM 715 N N . PRO A 1 95 ? 18.614 22.843 -17.393 1.00 82.06 95 PRO A N 1
ATOM 716 C CA . PRO A 1 95 ? 18.291 24.261 -17.383 1.00 82.06 95 PRO A CA 1
ATOM 717 C C . PRO A 1 95 ? 19.438 25.016 -16.706 1.00 82.06 95 PRO A C 1
ATOM 719 O O . PRO A 1 95 ? 19.968 24.567 -15.687 1.00 82.06 95 PRO A O 1
ATOM 722 N N . ALA A 1 96 ? 19.852 26.134 -17.299 1.00 84.50 96 ALA A N 1
ATOM 723 C CA . ALA A 1 96 ? 20.851 26.993 -16.686 1.00 84.50 96 ALA A CA 1
ATOM 724 C C . ALA A 1 96 ? 20.320 27.485 -15.336 1.00 84.50 96 ALA A C 1
ATOM 726 O O . ALA A 1 96 ? 19.183 27.951 -15.240 1.00 84.50 96 ALA A O 1
ATOM 727 N N . THR A 1 97 ? 21.143 27.389 -14.294 1.00 84.19 97 THR A N 1
ATOM 728 C CA . THR A 1 97 ? 20.825 27.997 -13.004 1.00 84.19 97 THR A CA 1
ATOM 729 C C . THR A 1 97 ? 20.753 29.505 -13.199 1.00 84.19 97 THR A C 1
ATOM 731 O O . THR A 1 97 ? 21.770 30.153 -13.439 1.00 84.19 97 THR A O 1
ATOM 734 N N . MET A 1 98 ? 19.550 30.067 -13.122 1.00 81.75 98 MET A N 1
ATOM 735 C CA . MET A 1 98 ? 19.373 31.512 -13.121 1.00 81.75 98 MET A CA 1
ATOM 736 C C . MET A 1 98 ? 19.623 32.036 -11.711 1.00 81.75 98 MET A C 1
ATOM 738 O O . MET A 1 98 ? 19.012 31.564 -10.752 1.00 81.75 98 MET A O 1
ATOM 742 N N . SER A 1 99 ? 20.512 33.015 -11.575 1.00 81.00 99 SER A N 1
ATOM 743 C CA . SER A 1 99 ? 20.560 33.834 -10.370 1.00 81.00 99 SER A CA 1
ATOM 744 C C . SER A 1 99 ? 19.419 34.846 -10.410 1.00 81.00 99 SER A C 1
ATOM 746 O O . SER A 1 99 ? 19.079 35.386 -11.466 1.00 81.00 99 SER A O 1
ATOM 748 N N . ALA A 1 100 ? 18.820 35.113 -9.251 1.00 82.31 100 ALA A N 1
ATOM 749 C CA . ALA A 1 100 ? 17.934 36.258 -9.116 1.00 82.31 100 ALA A CA 1
ATOM 750 C C . ALA A 1 100 ? 18.732 37.526 -9.451 1.00 82.31 100 ALA A C 1
ATOM 752 O O . ALA A 1 100 ? 19.832 37.725 -8.929 1.00 82.31 100 ALA A O 1
ATOM 753 N N . GLN A 1 101 ? 18.201 38.364 -10.338 1.00 80.50 101 GLN A N 1
ATOM 754 C CA . GLN A 1 101 ? 18.804 39.666 -10.594 1.00 80.50 101 GLN A CA 1
ATOM 755 C C . GLN A 1 101 ? 18.479 40.619 -9.437 1.00 80.50 101 GLN A C 1
ATOM 757 O O . GLN A 1 101 ? 17.385 40.517 -8.871 1.00 80.50 101 GLN A O 1
ATOM 762 N N . PRO A 1 102 ? 19.393 41.537 -9.074 1.00 74.75 102 PRO A N 1
ATOM 763 C CA . PRO A 1 102 ? 19.090 42.576 -8.102 1.00 74.75 102 PRO A CA 1
ATOM 764 C C . PRO A 1 102 ? 17.883 43.373 -8.595 1.00 74.75 102 PRO A C 1
ATOM 766 O O . PRO A 1 102 ? 17.901 43.923 -9.694 1.00 74.75 102 PRO A O 1
ATOM 769 N N . VAL A 1 103 ? 16.818 43.404 -7.800 1.00 68.94 103 VAL A N 1
ATOM 770 C CA . VAL A 1 103 ? 15.683 44.285 -8.064 1.00 68.94 103 VAL A CA 1
ATOM 771 C C . VAL A 1 103 ? 16.095 45.669 -7.579 1.00 68.94 103 VAL A C 1
ATOM 773 O O . VAL A 1 103 ? 16.414 45.824 -6.402 1.00 68.94 103 VAL A O 1
ATOM 776 N N . GLU A 1 104 ? 16.109 46.664 -8.467 1.00 67.19 104 GLU A N 1
ATOM 777 C CA . GLU A 1 104 ? 16.277 48.062 -8.067 1.00 67.19 104 GLU A CA 1
ATOM 778 C C . GLU A 1 104 ? 15.147 48.414 -7.090 1.00 67.19 104 GLU A C 1
ATOM 780 O O . GLU A 1 104 ? 13.956 48.331 -7.415 1.00 67.19 104 GLU A O 1
ATOM 785 N N . GLN A 1 105 ? 15.516 48.705 -5.845 1.00 60.50 105 GLN A N 1
ATOM 786 C CA . GLN A 1 105 ? 14.569 48.973 -4.777 1.00 60.50 105 GLN A CA 1
ATOM 787 C C . GLN A 1 105 ? 13.970 50.355 -5.035 1.00 60.50 105 GLN A C 1
ATOM 789 O O . GLN A 1 105 ? 14.603 51.370 -4.778 1.00 60.50 105 GLN A O 1
ATOM 794 N N . ALA A 1 106 ? 12.776 50.401 -5.628 1.00 61.03 106 ALA A N 1
ATOM 795 C CA . ALA A 1 106 ? 12.093 51.663 -5.874 1.00 61.03 106 ALA A CA 1
ATOM 796 C C . ALA A 1 106 ? 11.784 52.342 -4.529 1.00 61.03 106 ALA A C 1
ATOM 798 O O . ALA A 1 106 ? 10.920 51.869 -3.781 1.00 61.03 106 ALA A O 1
ATOM 799 N N . ASP A 1 107 ? 12.494 53.432 -4.233 1.00 56.97 107 ASP A N 1
ATOM 800 C CA . ASP A 1 107 ? 12.230 54.302 -3.091 1.00 56.97 107 ASP A CA 1
ATOM 801 C C . ASP A 1 107 ? 10.769 54.780 -3.137 1.00 56.97 107 ASP A C 1
ATOM 803 O O . ASP A 1 107 ? 10.341 55.457 -4.071 1.00 56.97 107 ASP A O 1
ATOM 807 N N . GLY A 1 108 ? 9.980 54.395 -2.129 1.00 62.03 108 GLY A N 1
ATOM 808 C CA . GLY A 1 108 ? 8.624 54.916 -1.927 1.00 62.03 108 GLY A CA 1
ATOM 809 C C . GLY A 1 108 ? 7.543 54.371 -2.869 1.00 62.03 108 GLY A C 1
ATOM 810 O O . GLY A 1 108 ? 6.763 55.141 -3.428 1.00 62.03 108 GLY A O 1
ATOM 811 N N . ALA A 1 109 ? 7.430 53.051 -3.038 1.00 58.12 109 ALA A N 1
ATOM 812 C CA . ALA A 1 109 ? 6.323 52.475 -3.805 1.00 58.12 109 ALA A CA 1
ATOM 813 C C . ALA A 1 109 ? 4.956 52.758 -3.142 1.00 58.12 109 ALA A C 1
ATOM 815 O O . ALA A 1 109 ? 4.616 52.186 -2.111 1.00 58.12 109 ALA A O 1
ATOM 816 N N . ALA A 1 110 ? 4.126 53.582 -3.784 1.00 73.31 110 ALA A N 1
ATOM 817 C CA . ALA A 1 110 ? 2.750 53.881 -3.369 1.00 73.31 110 ALA A CA 1
ATOM 818 C C . ALA A 1 110 ? 1.774 52.673 -3.428 1.00 73.31 110 ALA A C 1
ATOM 820 O O . ALA A 1 110 ? 0.595 52.827 -3.117 1.00 73.31 110 ALA A O 1
ATOM 821 N N . ILE A 1 111 ? 2.231 51.482 -3.853 1.00 78.75 111 ILE A N 1
ATOM 822 C CA . ILE A 1 111 ? 1.422 50.269 -4.077 1.00 78.75 111 ILE A CA 1
ATOM 823 C C . ILE A 1 111 ? 2.129 49.046 -3.466 1.00 78.75 111 ILE A C 1
ATOM 825 O O . ILE A 1 111 ? 3.283 48.766 -3.799 1.00 78.75 111 ILE A O 1
ATOM 829 N N . ASP A 1 112 ? 1.414 48.274 -2.637 1.00 82.19 112 ASP A N 1
ATOM 830 C CA . ASP A 1 112 ? 1.887 46.996 -2.083 1.00 82.19 112 ASP A CA 1
ATOM 831 C C . ASP A 1 112 ? 1.920 45.899 -3.163 1.00 82.19 112 ASP A C 1
ATOM 833 O O . ASP A 1 112 ? 0.893 45.526 -3.734 1.00 82.19 112 ASP A O 1
ATOM 837 N N . ARG A 1 113 ? 3.120 45.374 -3.439 1.00 84.25 113 ARG A N 1
ATOM 838 C CA . ARG A 1 113 ? 3.381 44.277 -4.391 1.00 84.25 113 ARG A CA 1
ATOM 839 C C . ARG A 1 113 ? 3.952 43.033 -3.700 1.00 84.25 113 ARG A C 1
ATOM 841 O O . ARG A 1 113 ? 4.542 42.175 -4.354 1.00 84.25 113 ARG A O 1
ATOM 848 N N . THR A 1 114 ? 3.809 42.936 -2.380 1.00 85.31 114 THR A N 1
ATOM 849 C CA . THR A 1 114 ? 4.402 41.862 -1.579 1.00 85.31 114 THR A CA 1
ATOM 850 C C . THR A 1 114 ? 3.633 40.557 -1.784 1.00 85.31 114 THR A C 1
ATOM 852 O O . THR A 1 114 ? 2.486 40.408 -1.349 1.00 85.31 114 THR A O 1
ATOM 855 N N . ALA A 1 115 ? 4.266 39.590 -2.451 1.00 89.38 115 ALA A N 1
ATOM 856 C CA . ALA A 1 115 ? 3.699 38.257 -2.625 1.00 89.38 115 ALA A CA 1
ATOM 857 C C . ALA A 1 115 ? 3.552 37.536 -1.273 1.00 89.38 115 ALA A C 1
ATOM 859 O O . ALA A 1 115 ? 4.334 37.738 -0.343 1.00 89.38 115 ALA A O 1
ATOM 860 N N . LYS A 1 116 ? 2.536 36.677 -1.171 1.00 93.50 116 LYS A N 1
ATOM 861 C CA . LYS A 1 116 ? 2.261 35.837 0.002 1.00 93.50 116 LYS A CA 1
ATOM 862 C C . LYS A 1 116 ? 2.454 34.366 -0.354 1.00 93.50 116 LYS A C 1
ATOM 864 O O . LYS A 1 116 ? 2.433 34.000 -1.528 1.00 93.50 116 LYS A O 1
ATOM 869 N N . LEU A 1 117 ? 2.590 33.520 0.662 1.00 95.69 117 LEU A N 1
ATOM 870 C CA . LEU A 1 117 ? 2.530 32.070 0.488 1.00 95.69 117 LEU A CA 1
ATOM 871 C C . LEU A 1 117 ? 1.077 31.642 0.254 1.00 95.69 117 LEU A C 1
ATOM 873 O O . LEU A 1 117 ? 0.158 32.359 0.646 1.00 95.69 117 LEU A O 1
ATOM 877 N N . PHE A 1 118 ? 0.851 30.474 -0.345 1.00 96.44 118 PHE A N 1
ATOM 878 C CA . PHE A 1 118 ? -0.485 29.889 -0.479 1.00 96.44 118 PHE A CA 1
ATOM 879 C C . PHE A 1 118 ? -0.529 28.536 0.232 1.00 96.44 118 PHE A C 1
ATOM 881 O O . PHE A 1 118 ? 0.016 27.550 -0.259 1.00 96.44 118 PHE A O 1
ATOM 888 N N . ILE A 1 119 ? -1.133 28.507 1.421 1.00 96.62 119 ILE A N 1
ATOM 889 C CA . ILE A 1 119 ? -1.132 27.349 2.324 1.00 96.62 119 ILE A CA 1
ATOM 890 C C . ILE A 1 119 ? -2.560 27.121 2.819 1.00 96.62 119 ILE A C 1
ATOM 892 O O . ILE A 1 119 ? -3.229 28.055 3.261 1.00 96.62 119 ILE A O 1
ATOM 896 N N . GLY A 1 120 ? -3.041 25.876 2.740 1.00 95.12 120 GLY A N 1
ATOM 897 C CA . GLY A 1 120 ? -4.382 25.513 3.214 1.00 95.12 120 GLY A CA 1
ATOM 898 C C . GLY A 1 120 ? -5.515 26.222 2.463 1.00 95.12 120 GLY A C 1
ATOM 899 O O . GLY A 1 120 ? -6.505 26.609 3.075 1.00 95.12 120 GLY A O 1
ATOM 900 N N . GLY A 1 121 ? -5.3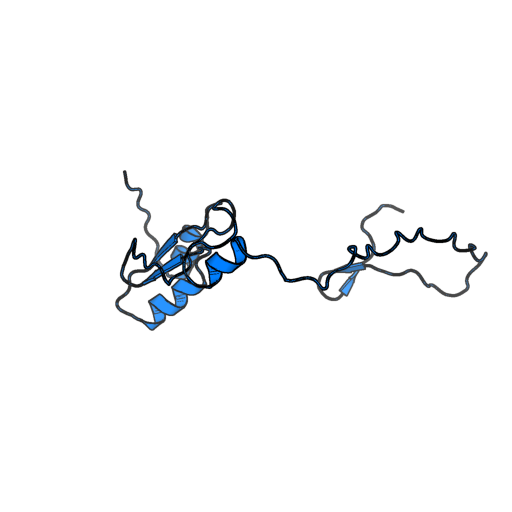52 26.450 1.156 1.00 96.62 121 GLY A N 1
ATOM 901 C CA . GLY A 1 121 ? -6.377 27.072 0.309 1.00 96.62 121 GLY A CA 1
ATOM 902 C C . GLY A 1 121 ? -6.497 28.594 0.437 1.00 96.62 121 GLY A C 1
ATOM 903 O O . GLY A 1 121 ? -7.431 29.174 -0.110 1.00 96.62 121 GLY A O 1
ATOM 904 N N . LYS A 1 122 ? -5.572 29.260 1.139 1.00 96.94 122 LYS A N 1
ATOM 905 C CA . LYS A 1 122 ? -5.574 30.719 1.312 1.00 96.94 122 LYS A CA 1
ATOM 906 C C . LYS A 1 122 ? -4.173 31.309 1.227 1.00 96.94 122 LYS A C 1
ATOM 908 O O . LYS A 1 122 ? -3.176 30.616 1.416 1.00 96.94 122 LYS A O 1
ATOM 913 N N . GLN A 1 123 ? -4.107 32.617 0.988 1.00 97.38 123 GLN A N 1
ATOM 914 C CA . GLN A 1 123 ? -2.855 33.358 1.098 1.00 97.38 123 GLN A CA 1
ATOM 915 C C . GLN A 1 123 ? -2.456 33.536 2.572 1.00 97.38 123 GLN A C 1
ATOM 917 O O . GLN A 1 123 ? -3.286 33.922 3.396 1.00 97.38 123 GLN A O 1
ATOM 922 N N . VAL A 1 124 ? -1.190 33.282 2.901 1.00 95.50 124 VAL A N 1
ATOM 923 C CA . VAL A 1 124 ? -0.633 33.334 4.262 1.00 95.50 124 VAL A CA 1
ATOM 924 C C . VAL A 1 124 ? 0.690 34.099 4.244 1.00 95.50 124 VAL A C 1
ATOM 926 O O . VAL A 1 124 ? 1.453 34.032 3.278 1.00 95.50 124 VAL A O 1
ATOM 929 N N . ARG A 1 125 ? 0.954 34.871 5.300 1.00 92.94 125 ARG A N 1
ATOM 930 C CA . ARG A 1 125 ? 2.248 35.541 5.483 1.00 92.94 125 ARG A CA 1
ATOM 931 C C . ARG A 1 125 ? 3.341 34.504 5.786 1.00 92.94 125 ARG A C 1
ATOM 933 O O . ARG A 1 125 ? 3.020 33.465 6.360 1.00 92.94 125 ARG A O 1
ATOM 940 N N . PRO A 1 126 ? 4.601 34.750 5.397 1.00 94.12 126 PRO A N 1
ATOM 941 C CA . PRO A 1 126 ? 5.699 33.907 5.854 1.00 94.12 126 PRO A CA 1
ATOM 942 C C . PRO A 1 126 ? 5.817 33.980 7.382 1.00 94.12 126 PRO A C 1
ATOM 944 O O . PRO A 1 126 ? 5.550 35.023 7.972 1.00 94.12 126 PRO A O 1
ATOM 947 N N . ASP A 1 127 ? 6.220 32.869 7.998 1.00 91.12 127 ASP A N 1
ATOM 948 C CA . ASP A 1 127 ? 6.342 32.721 9.460 1.00 91.12 127 ASP A CA 1
ATOM 949 C C . ASP A 1 127 ? 7.635 33.347 10.024 1.00 91.12 127 ASP A C 1
ATOM 951 O O . ASP A 1 127 ? 7.904 33.307 11.219 1.00 91.12 127 ASP A O 1
ATOM 955 N N . GLY A 1 128 ? 8.479 33.909 9.152 1.00 90.50 128 GLY A N 1
ATOM 956 C CA . GLY A 1 128 ? 9.688 34.611 9.563 1.00 90.50 128 GLY A CA 1
ATOM 957 C C . GLY A 1 128 ? 9.350 35.892 10.324 1.00 90.50 128 GLY A C 1
ATOM 958 O O . GLY A 1 128 ? 8.502 36.671 9.888 1.00 90.50 128 GLY A O 1
ATOM 959 N N . ASN A 1 129 ? 10.046 36.124 11.439 1.00 60.69 129 ASN A N 1
ATOM 960 C CA . ASN A 1 129 ? 10.018 37.412 12.124 1.00 60.69 129 ASN A CA 1
ATOM 961 C C . ASN A 1 129 ? 10.662 38.465 11.212 1.00 60.69 129 ASN A C 1
ATOM 963 O O . ASN A 1 129 ? 11.832 38.329 10.853 1.00 60.69 129 ASN A O 1
ATOM 967 N N . TYR A 1 130 ? 9.881 39.470 10.823 1.00 57.47 130 TYR A N 1
ATOM 968 C CA . TYR A 1 130 ? 10.370 40.690 10.179 1.00 57.47 130 TYR A CA 1
ATOM 969 C C . TYR A 1 130 ? 11.037 41.611 11.199 1.00 57.47 130 TYR A C 1
ATOM 971 O O . TYR A 1 130 ? 10.523 41.678 12.341 1.00 57.47 130 TYR A O 1
#

Secondary structure (DSSP, 8-state):
-------SSHHHHHHHHH-SS--SEEEE--S-HHHHHHHGGGS--SEEEES-SS---TTS-B---GGG-SS-BSTTTGGGGT------SS---PPP-PPPPPP---TT-SS-----EEETTEEE--SS--

Foldseek 3Di:
DDDDDDDDDLVRVLVVQQPDQWAFEEEAEDPDPVSQVVNQVSHRHQYYYYNDPPDDDQQDWGFIGGPRDDATHHRPRNVVVVDDDPDDPDPPPDPPDDDDDDDPPPPDDPDDPDAFDQPPNDGDHDPDDD

Sequence (130 aa):
VLATMTFRNTEEAIELANNTRYGLAASVWSENVNLALHVAPQLKAGVVWVNGTNMFDAACGFGGYRESGFGREGGREGMFEYLTAKLPLGPVIKPATMSAQPVEQADGAAIDRTAKLFIGGKQVRPDGNY

Nearest PDB structures (foldseek):
  5eyu-assembly1_A  TM=9.904E-01  e=1.887E-07  Staphylococcus aureus
  4mpy-assembly1_C  TM=9.892E-01  e=2.016E-07  Staphylococcus aureus subsp. aureus COL
  5ez4-assembly1_B  TM=9.913E-01  e=3.413E-07  Staphylococcus aureus
  4pz2-assembly1_B  TM=9.804E-01  e=3.196E-07  Zea mays
  7rlu-assembly1_B  TM=9.692E-01  e=5.067E-07  Rattus norvegicus